Protein AF-A0A3D1QWZ3-F1 (afdb_monomer_lite)

Sequence (139 aa):
MRRSEKARRLRDVNSEGRVVTKEKDGREKVKTFTWWRKTTEAGRFHTLTRFKTPADVRDEAILFLERDRDTSDVFLYLPNFKKTRRVESQSQSASFMGTAFSYSDIAAPHADDYTHKLLKSEPCPGDEKSRCQVVESVP

Foldseek 3Di:
DQVVLVVVQDQKDKDKDKDWDADPVGDIDIWIWIKMWGADPVRAIWMKIATCDDPCRHRWIWIWGDDDPRDIWIWIQDVVVRDIDTDDPVQQQPDDVPHPDGVVNVRDDDPVVWDKDFDDWAQDVPGNVDIDTDIDTHD

Secondary structure (DSSP, 8-state):
-HHHHHHH--SEEEEEEEEEEE-TTS-EEEEEEEEEEEE-TTS-EEEEEEEEESTTSTT-EEEEEE-TTS-EEEEEEEGGGTEEEEE-GGGTTSBSTTSS-BHHHHS---TTSSEEEEEEEEEETTEEEEEEEEEEEE-

Structure (mmCIF, N/CA/C/O backbone):
data_AF-A0A3D1QWZ3-F1
#
_entry.id   AF-A0A3D1QWZ3-F1
#
loop_
_atom_site.group_PDB
_atom_site.id
_atom_site.type_symbol
_atom_site.label_atom_id
_atom_site.label_alt_id
_atom_site.label_comp_id
_atom_site.label_asym_id
_atom_site.label_entity_id
_atom_site.label_seq_id
_atom_site.pdbx_PDB_ins_code
_atom_site.Cartn_x
_atom_site.Cartn_y
_atom_site.Cartn_z
_atom_site.occupancy
_atom_site.B_iso_or_equiv
_atom_site.auth_seq_id
_atom_site.auth_comp_id
_atom_site.auth_asym_id
_atom_site.auth_atom_id
_atom_site.pdbx_PDB_model_num
ATOM 1 N N . MET A 1 1 ? 10.996 -1.718 -16.078 1.00 82.88 1 MET A N 1
ATOM 2 C CA . MET A 1 1 ? 9.987 -2.030 -15.041 1.00 82.88 1 MET A CA 1
ATOM 3 C C . MET A 1 1 ? 10.138 -3.441 -14.466 1.00 82.88 1 MET A C 1
ATOM 5 O O . MET A 1 1 ? 10.474 -3.540 -13.293 1.00 82.88 1 MET A O 1
ATOM 9 N N . ARG A 1 2 ? 10.087 -4.520 -15.265 1.00 86.19 2 ARG A N 1
ATOM 10 C CA . ARG A 1 2 ? 10.240 -5.925 -14.795 1.00 86.19 2 ARG A CA 1
ATOM 11 C C . ARG A 1 2 ? 11.423 -6.217 -13.853 1.00 86.19 2 ARG A C 1
ATOM 13 O O . ARG A 1 2 ? 11.273 -6.925 -12.863 1.00 86.19 2 ARG A O 1
ATOM 20 N N . ARG A 1 3 ? 12.613 -5.654 -14.117 1.00 86.00 3 ARG A N 1
ATOM 21 C CA . ARG A 1 3 ? 13.791 -5.820 -13.233 1.00 86.00 3 ARG A CA 1
ATOM 22 C C . ARG A 1 3 ? 13.542 -5.273 -11.820 1.00 86.00 3 ARG A C 1
ATOM 24 O O . ARG A 1 3 ? 13.964 -5.896 -10.852 1.00 86.00 3 ARG A O 1
ATOM 31 N N . SER A 1 4 ? 12.878 -4.122 -11.716 1.00 84.00 4 SER A N 1
ATOM 32 C CA . SER A 1 4 ? 12.543 -3.495 -10.432 1.00 84.00 4 SER A CA 1
ATOM 33 C C . SER A 1 4 ? 11.494 -4.313 -9.681 1.00 84.00 4 SER A C 1
ATOM 35 O O . SER A 1 4 ? 11.654 -4.556 -8.489 1.00 84.00 4 SER A O 1
ATOM 37 N N . GLU A 1 5 ? 10.483 -4.822 -10.389 1.00 83.56 5 GLU A N 1
ATOM 38 C CA . GLU A 1 5 ? 9.483 -5.718 -9.804 1.00 83.56 5 GLU A CA 1
ATOM 39 C C . GLU A 1 5 ? 10.132 -6.986 -9.235 1.00 83.56 5 GLU A C 1
ATOM 41 O O . GLU A 1 5 ? 9.924 -7.316 -8.070 1.00 83.56 5 GLU A O 1
ATOM 46 N N . LYS A 1 6 ? 11.003 -7.653 -10.006 1.00 83.62 6 LYS A N 1
ATOM 47 C CA . LYS A 1 6 ? 11.711 -8.856 -9.543 1.00 83.62 6 LYS A CA 1
ATOM 48 C C . LYS A 1 6 ? 12.541 -8.594 -8.283 1.00 83.62 6 LYS A C 1
ATOM 50 O O . LYS A 1 6 ? 12.574 -9.442 -7.400 1.00 83.62 6 LYS A O 1
ATOM 55 N N . ALA A 1 7 ? 13.172 -7.423 -8.172 1.00 83.69 7 ALA A N 1
ATOM 56 C CA . ALA A 1 7 ? 13.931 -7.038 -6.981 1.00 83.69 7 ALA A CA 1
ATOM 57 C C . ALA A 1 7 ? 13.045 -6.805 -5.740 1.00 83.69 7 ALA A C 1
ATOM 59 O O . ALA A 1 7 ? 13.530 -6.915 -4.618 1.00 83.69 7 ALA A O 1
ATOM 60 N N . ARG A 1 8 ? 11.753 -6.504 -5.927 1.00 76.44 8 ARG A N 1
ATOM 61 C CA . ARG A 1 8 ? 10.766 -6.314 -4.850 1.00 76.44 8 ARG A CA 1
ATOM 62 C C . ARG A 1 8 ? 10.063 -7.606 -4.420 1.00 76.44 8 ARG A C 1
ATOM 64 O O . ARG A 1 8 ? 9.347 -7.583 -3.421 1.00 76.44 8 ARG A O 1
ATOM 71 N N . ARG A 1 9 ? 10.258 -8.725 -5.131 1.00 81.00 9 ARG A N 1
ATOM 72 C CA . ARG A 1 9 ? 9.664 -10.033 -4.792 1.00 81.00 9 ARG A CA 1
ATOM 73 C C . ARG A 1 9 ? 10.378 -10.674 -3.601 1.00 81.00 9 ARG A C 1
ATOM 75 O O . ARG A 1 9 ? 11.163 -11.608 -3.744 1.00 81.00 9 ARG A O 1
ATOM 82 N N . LEU A 1 10 ? 10.093 -10.155 -2.413 1.00 87.19 10 LEU A N 1
ATOM 83 C CA . LEU A 1 10 ? 10.459 -10.769 -1.141 1.00 87.19 10 LEU A CA 1
ATOM 84 C C . LEU A 1 10 ? 9.390 -11.790 -0.744 1.00 87.19 10 LEU A C 1
ATOM 86 O O . LEU A 1 10 ? 8.203 -11.566 -0.978 1.00 87.19 10 LEU A O 1
ATOM 90 N N . ARG A 1 11 ? 9.804 -12.911 -0.144 1.00 88.75 11 ARG A N 1
ATOM 91 C CA . ARG A 1 11 ? 8.885 -13.992 0.251 1.00 88.75 11 ARG A CA 1
ATOM 92 C C . ARG A 1 11 ? 7.813 -13.490 1.219 1.00 88.75 11 ARG A C 1
ATOM 94 O O . ARG A 1 11 ? 6.627 -13.653 0.951 1.00 88.75 11 ARG A O 1
ATOM 101 N N . ASP A 1 12 ? 8.253 -12.850 2.296 1.00 92.25 12 ASP A N 1
ATOM 102 C CA . ASP A 1 12 ? 7.402 -12.276 3.327 1.00 92.25 12 ASP A CA 1
ATOM 103 C C . ASP A 1 12 ? 7.959 -10.904 3.729 1.00 92.25 12 ASP A C 1
ATOM 105 O O . ASP A 1 12 ? 9.174 -10.717 3.836 1.00 92.25 12 ASP A O 1
ATOM 109 N N . VAL A 1 13 ? 7.071 -9.938 3.945 1.00 92.50 13 VAL A N 1
ATOM 110 C CA . VAL A 1 13 ? 7.392 -8.585 4.411 1.00 92.50 13 VAL A CA 1
ATOM 111 C C . VAL A 1 13 ? 6.451 -8.237 5.552 1.00 92.50 13 VAL A C 1
ATOM 113 O O . VAL A 1 13 ? 5.245 -8.448 5.459 1.00 92.50 13 VAL A O 1
ATOM 116 N N . ASN A 1 14 ? 7.001 -7.671 6.620 1.00 95.00 14 ASN A N 1
ATOM 117 C CA . ASN A 1 14 ? 6.245 -7.060 7.706 1.00 95.00 14 ASN A CA 1
ATOM 118 C C . ASN A 1 14 ? 6.726 -5.618 7.861 1.00 95.00 14 ASN A C 1
ATOM 120 O O . ASN A 1 14 ? 7.930 -5.357 7.794 1.00 95.00 14 ASN A O 1
ATOM 124 N N . SER A 1 15 ? 5.815 -4.670 8.046 1.00 92.81 15 SER A N 1
ATOM 125 C CA . SER A 1 15 ? 6.200 -3.303 8.404 1.00 92.81 15 SER A CA 1
ATOM 126 C C . SER A 1 15 ? 5.117 -2.580 9.185 1.00 92.81 15 SER A C 1
ATOM 128 O O . SER A 1 15 ? 3.942 -2.946 9.186 1.00 92.81 15 SER A O 1
ATOM 130 N N . GLU A 1 16 ? 5.532 -1.501 9.828 1.00 95.31 16 GLU A N 1
ATOM 131 C CA . GLU A 1 16 ? 4.635 -0.564 10.480 1.00 95.31 16 GLU A CA 1
ATOM 132 C C . GLU A 1 16 ? 4.550 0.713 9.651 1.00 95.31 16 GLU A C 1
ATOM 134 O O . GLU A 1 16 ? 5.550 1.196 9.119 1.00 95.31 16 GLU A O 1
ATOM 139 N N . GLY A 1 17 ? 3.337 1.236 9.520 1.00 92.69 17 GLY A N 1
ATOM 140 C CA . GLY A 1 17 ? 3.037 2.418 8.735 1.00 92.69 17 GLY A CA 1
ATOM 141 C C . GLY A 1 17 ? 2.285 3.455 9.554 1.00 92.69 17 GLY A C 1
ATOM 142 O O . GLY A 1 17 ? 1.530 3.142 10.479 1.00 92.69 17 GLY A O 1
ATOM 143 N N . ARG A 1 18 ? 2.482 4.718 9.179 1.00 93.75 18 ARG A N 1
ATOM 144 C CA . ARG A 1 18 ? 1.733 5.862 9.692 1.00 93.75 18 ARG A CA 1
ATOM 145 C C . ARG A 1 18 ? 1.295 6.711 8.513 1.00 93.75 18 ARG A C 1
ATOM 147 O O . ARG A 1 18 ? 2.137 7.162 7.743 1.00 93.75 18 ARG A O 1
ATOM 154 N N . VAL A 1 19 ? -0.007 6.949 8.398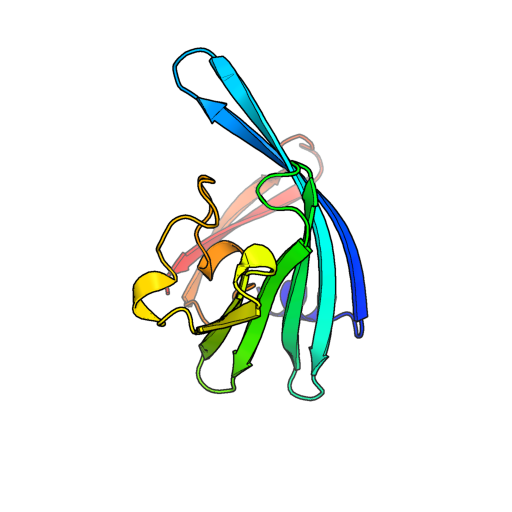 1.00 91.56 19 VAL A N 1
ATOM 155 C CA . VAL A 1 19 ? -0.576 7.871 7.412 1.00 91.56 19 VAL A CA 1
ATOM 156 C C . VAL A 1 19 ? -1.144 9.090 8.125 1.00 91.56 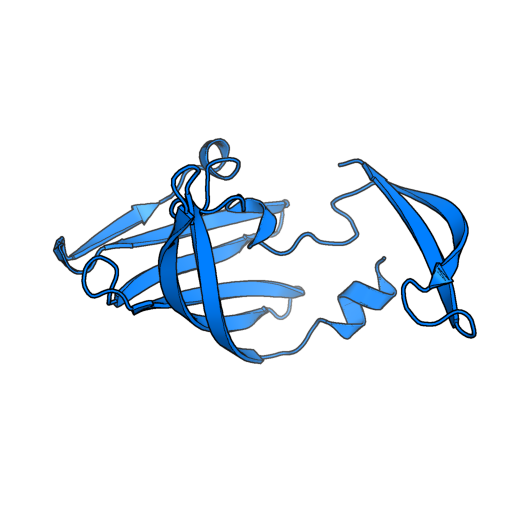19 VAL A C 1
ATOM 158 O O . VAL A 1 19 ? -1.814 8.969 9.153 1.00 91.56 19 VAL A O 1
ATOM 161 N N . VAL A 1 20 ? -0.840 10.268 7.586 1.00 92.81 20 VAL A N 1
ATOM 162 C CA . VAL A 1 20 ? -1.352 11.554 8.061 1.00 92.81 20 VAL A CA 1
ATOM 163 C C . VAL A 1 20 ? -2.150 12.180 6.934 1.00 92.81 20 VAL A C 1
ATOM 165 O O . VAL A 1 20 ? -1.621 12.409 5.849 1.00 92.81 20 VAL A O 1
ATOM 168 N N . THR A 1 21 ? -3.422 12.452 7.191 1.00 91.06 21 THR A N 1
ATOM 169 C CA . THR A 1 21 ? -4.286 13.210 6.283 1.00 91.06 21 THR A CA 1
ATOM 170 C C . THR A 1 21 ? -4.554 14.576 6.888 1.00 91.06 21 THR A C 1
ATOM 172 O O . THR A 1 21 ? -5.001 14.655 8.034 1.00 91.06 21 THR A O 1
ATOM 175 N N . LYS A 1 22 ? -4.293 15.631 6.116 1.00 91.94 22 LYS A N 1
ATOM 176 C CA . LYS A 1 22 ? -4.516 17.021 6.513 1.00 91.94 22 LYS A CA 1
ATOM 177 C C . LYS A 1 22 ? -5.732 17.584 5.785 1.00 91.94 22 LYS A C 1
ATOM 179 O O . LYS A 1 22 ? -5.816 17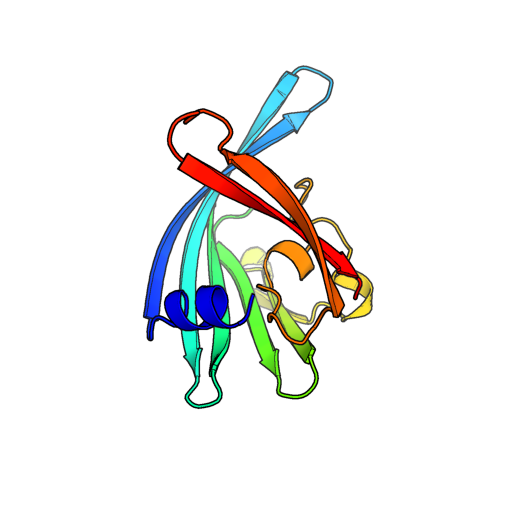.497 4.562 1.00 91.94 22 LYS A O 1
ATOM 184 N N . GLU A 1 23 ? -6.673 18.134 6.539 1.00 85.94 23 GLU A N 1
ATOM 185 C CA . GLU A 1 23 ? -7.865 18.789 6.003 1.00 85.94 23 GLU A CA 1
ATOM 186 C C . GLU A 1 23 ? -7.582 20.259 5.647 1.00 85.94 23 GLU A C 1
ATOM 188 O O . GLU A 1 23 ? -6.551 20.826 6.017 1.00 85.94 23 GLU A O 1
ATOM 193 N N . LYS A 1 24 ? -8.500 20.893 4.901 1.00 87.25 24 LYS A N 1
ATOM 194 C CA . LYS A 1 24 ? -8.345 22.283 4.425 1.00 87.25 24 LYS A CA 1
ATOM 195 C C . LYS A 1 24 ? -8.212 23.302 5.560 1.00 87.25 24 LYS A C 1
ATOM 197 O O . LYS A 1 24 ? -7.565 24.325 5.380 1.00 87.25 24 LYS A O 1
ATOM 202 N N . ASP A 1 25 ? -8.817 23.018 6.707 1.00 90.38 25 ASP A N 1
ATOM 203 C CA . ASP A 1 25 ? -8.759 23.845 7.916 1.00 90.38 25 ASP A CA 1
ATOM 204 C C . ASP A 1 25 ? -7.488 23.607 8.756 1.00 90.38 25 ASP A C 1
ATOM 206 O O . ASP A 1 25 ? -7.314 24.212 9.810 1.00 90.38 25 ASP A O 1
ATOM 210 N N . GLY A 1 26 ? -6.592 22.729 8.295 1.00 89.50 26 GLY A N 1
ATOM 211 C CA . GLY A 1 26 ? -5.342 22.403 8.965 1.00 89.50 26 GLY A CA 1
ATOM 212 C C . GLY A 1 26 ? -5.434 21.266 9.980 1.00 89.50 26 GLY A C 1
ATOM 213 O O . GLY A 1 26 ? -4.387 20.867 10.489 1.00 89.50 26 GLY A O 1
ATOM 214 N N . ARG A 1 27 ? -6.622 20.704 10.252 1.00 90.75 27 ARG A N 1
ATOM 215 C CA . ARG A 1 27 ? -6.747 19.540 11.142 1.00 90.75 27 ARG A CA 1
ATOM 216 C C . ARG A 1 27 ? -6.050 18.322 10.551 1.00 90.75 27 ARG A C 1
ATOM 218 O O . ARG A 1 27 ? -6.158 18.037 9.358 1.00 90.75 27 ARG A O 1
ATOM 225 N N . GLU A 1 28 ? -5.381 17.570 11.416 1.00 92.38 28 GLU A N 1
ATOM 226 C CA . GLU A 1 28 ? -4.697 16.336 11.050 1.00 92.38 28 GLU A CA 1
ATOM 227 C C . GLU A 1 28 ? -5.408 15.124 11.642 1.00 92.38 28 GLU A C 1
ATOM 229 O O . GLU A 1 28 ? -5.795 15.100 12.811 1.00 92.38 28 GLU A O 1
ATOM 234 N N . LYS A 1 29 ? -5.549 14.087 10.821 1.00 90.75 29 LYS A N 1
ATOM 235 C CA . LYS A 1 29 ? -5.951 12.751 11.256 1.00 90.75 29 LYS A CA 1
ATOM 236 C C . LYS A 1 29 ? -4.786 11.810 11.019 1.00 90.75 29 LYS A C 1
ATOM 238 O O . LYS A 1 29 ? -4.261 11.727 9.908 1.00 90.75 29 LYS A O 1
ATOM 243 N N . VAL A 1 30 ? -4.393 11.101 12.069 1.00 93.06 30 VAL A N 1
ATOM 244 C CA . VAL A 1 30 ? -3.267 10.168 12.041 1.00 93.06 30 VAL A CA 1
ATOM 245 C C . VAL A 1 30 ? -3.799 8.759 12.226 1.00 93.06 30 VAL A C 1
ATOM 247 O O . VAL A 1 30 ? -4.454 8.481 13.228 1.00 93.06 30 VAL A O 1
ATOM 250 N N . LYS A 1 31 ? -3.482 7.868 11.285 1.00 93.62 31 LYS A N 1
ATOM 251 C CA . LYS A 1 31 ? -3.747 6.432 11.409 1.00 93.62 31 LYS A CA 1
ATOM 252 C C . LYS A 1 31 ? -2.431 5.671 11.425 1.00 93.62 31 LYS A C 1
ATOM 254 O O . LYS A 1 31 ? -1.542 5.953 10.621 1.00 93.62 31 LYS A O 1
ATOM 259 N N . THR A 1 32 ? -2.308 4.703 12.325 1.00 95.81 32 THR A N 1
ATOM 260 C CA . THR A 1 32 ? -1.172 3.770 12.342 1.00 95.81 32 THR A CA 1
ATOM 261 C C . THR A 1 32 ? -1.657 2.366 12.051 1.00 95.81 32 THR A C 1
ATOM 263 O O . THR A 1 32 ? -2.770 1.991 12.425 1.00 95.81 32 THR A O 1
ATOM 266 N N . PHE A 1 33 ? -0.834 1.589 11.362 1.00 95.06 33 PHE A N 1
ATOM 267 C CA . PHE A 1 33 ? -1.177 0.238 10.952 1.00 95.06 33 PHE A CA 1
ATOM 268 C C . PHE A 1 33 ? 0.066 -0.640 10.889 1.00 95.06 33 PHE A C 1
ATOM 270 O O . PHE A 1 33 ? 1.190 -0.156 10.755 1.00 95.06 33 PHE A O 1
ATOM 277 N N . THR A 1 34 ? -0.151 -1.944 10.967 1.00 96.00 34 THR A N 1
ATOM 278 C CA . THR A 1 34 ? 0.838 -2.935 10.549 1.00 96.00 34 THR A CA 1
ATOM 279 C 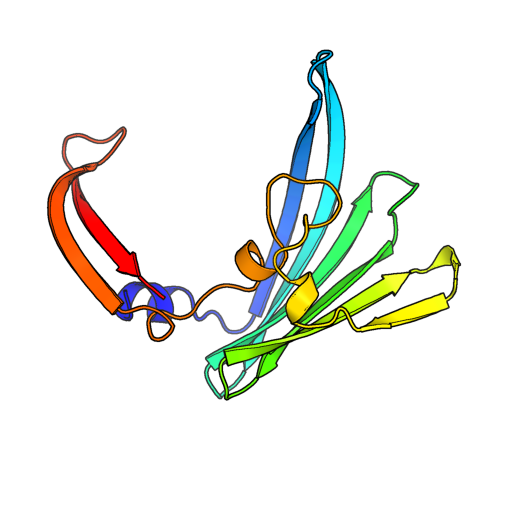C . THR A 1 34 ? 0.349 -3.561 9.261 1.00 96.00 34 THR A C 1
ATOM 281 O O . THR A 1 34 ? -0.847 -3.824 9.117 1.00 96.00 34 THR A O 1
ATOM 284 N N . TRP A 1 35 ? 1.267 -3.781 8.330 1.00 92.56 35 TRP A N 1
ATOM 285 C CA . TRP A 1 35 ? 0.987 -4.543 7.126 1.00 92.56 35 TRP A CA 1
ATOM 286 C C . TRP A 1 35 ? 1.886 -5.777 7.047 1.00 92.56 35 TRP A C 1
ATOM 288 O O . TRP A 1 35 ? 3.046 -5.770 7.464 1.00 92.56 35 TRP A O 1
ATOM 298 N N . TRP A 1 36 ? 1.329 -6.846 6.504 1.00 95.00 36 TRP A N 1
ATOM 299 C CA . TRP A 1 36 ? 2.037 -8.065 6.167 1.00 95.00 36 TRP A CA 1
ATOM 300 C C . TRP A 1 36 ? 1.799 -8.340 4.700 1.00 95.00 36 TRP A C 1
ATOM 302 O O . TRP A 1 36 ? 0.658 -8.298 4.245 1.00 95.00 36 TRP A O 1
ATOM 312 N N . ARG A 1 37 ? 2.858 -8.650 3.967 1.00 93.00 37 ARG A N 1
ATOM 313 C CA . ARG A 1 37 ? 2.770 -9.089 2.583 1.00 93.00 37 ARG A CA 1
ATOM 314 C C . ARG A 1 37 ? 3.437 -10.438 2.441 1.00 93.00 37 ARG A C 1
ATOM 316 O O . ARG A 1 37 ? 4.561 -10.617 2.895 1.00 93.00 37 ARG A O 1
ATOM 323 N N . LYS A 1 38 ? 2.753 -11.352 1.768 1.00 93.19 38 LYS A N 1
ATOM 324 C CA . LYS A 1 38 ? 3.284 -12.642 1.349 1.00 93.19 38 LYS A CA 1
ATOM 325 C C . LYS A 1 38 ? 3.244 -12.723 -0.167 1.00 93.19 38 LYS A C 1
ATOM 327 O O . LYS A 1 38 ? 2.216 -12.412 -0.766 1.00 93.19 38 LYS A O 1
ATOM 332 N N . THR A 1 39 ? 4.341 -13.160 -0.769 1.00 91.31 39 THR A N 1
ATOM 333 C CA . THR A 1 39 ? 4.411 -13.435 -2.207 1.00 91.31 39 THR A CA 1
ATOM 334 C C . THR A 1 39 ? 4.132 -14.918 -2.444 1.00 91.31 39 THR A C 1
ATOM 336 O O . THR A 1 39 ? 4.742 -15.776 -1.802 1.00 91.31 39 THR A O 1
ATOM 339 N N . THR A 1 40 ? 3.189 -15.239 -3.329 1.00 89.25 40 THR A N 1
ATOM 340 C CA . THR A 1 40 ? 2.885 -16.625 -3.711 1.00 89.25 40 THR A CA 1
ATOM 341 C C . THR A 1 40 ? 3.971 -17.193 -4.627 1.00 89.25 40 THR A C 1
ATOM 343 O O . THR A 1 40 ? 4.793 -16.459 -5.174 1.00 89.25 40 THR A O 1
ATOM 346 N N . GLU A 1 41 ? 3.962 -18.510 -4.843 1.00 87.19 41 GLU A N 1
ATOM 347 C CA . GLU A 1 41 ? 4.855 -19.163 -5.815 1.00 87.19 41 GLU A CA 1
ATOM 348 C C . GLU A 1 41 ? 4.632 -18.644 -7.244 1.00 87.19 41 GLU A C 1
ATOM 350 O O . GLU A 1 41 ? 5.583 -18.506 -8.010 1.00 87.19 41 GLU A O 1
ATOM 355 N N . ALA A 1 42 ? 3.393 -18.259 -7.569 1.00 86.00 42 ALA A N 1
ATOM 356 C CA . ALA A 1 42 ? 3.034 -17.607 -8.827 1.00 86.00 42 ALA A CA 1
ATOM 357 C C . ALA A 1 42 ? 3.479 -16.129 -8.901 1.00 86.00 42 ALA A C 1
ATOM 359 O O . ALA A 1 42 ? 3.285 -15.473 -9.920 1.00 86.00 42 ALA A O 1
ATOM 360 N N . GLY A 1 43 ? 4.089 -15.587 -7.841 1.00 85.38 43 GLY A N 1
ATOM 361 C CA . GLY A 1 43 ? 4.575 -14.209 -7.799 1.00 85.38 43 GLY A CA 1
ATOM 362 C C . GLY A 1 43 ? 3.495 -13.160 -7.536 1.00 85.38 43 GLY A C 1
ATOM 363 O O . GLY A 1 43 ? 3.735 -11.994 -7.834 1.00 85.38 43 GLY A O 1
ATOM 364 N N . ARG A 1 44 ? 2.343 -13.565 -6.986 1.00 86.81 44 ARG A N 1
ATOM 365 C CA . ARG A 1 44 ? 1.230 -12.679 -6.602 1.00 86.81 44 ARG A CA 1
ATOM 366 C C . ARG A 1 44 ? 1.371 -12.213 -5.158 1.00 86.81 44 ARG A C 1
ATOM 368 O O . ARG A 1 44 ? 1.864 -12.968 -4.317 1.00 86.81 44 ARG A O 1
ATOM 375 N N . PHE A 1 45 ? 0.926 -11.004 -4.848 1.00 88.75 45 PHE A N 1
ATOM 376 C CA . PHE A 1 45 ? 0.999 -10.439 -3.508 1.00 88.75 45 PHE A CA 1
ATOM 377 C C . PHE A 1 45 ? -0.321 -10.589 -2.752 1.00 88.75 45 PHE A C 1
ATOM 379 O O . PHE A 1 45 ? -1.386 -10.133 -3.164 1.00 88.75 45 PHE A O 1
ATOM 386 N N . HIS A 1 46 ? -0.236 -11.192 -1.571 1.00 92.25 46 HIS A N 1
ATOM 387 C CA . HIS A 1 46 ? -1.304 -11.177 -0.581 1.00 92.25 46 HIS A CA 1
ATOM 388 C C . HIS A 1 46 ? -0.912 -10.215 0.532 1.00 92.25 46 HIS A C 1
ATOM 390 O O . HIS A 1 46 ? 0.088 -10.444 1.214 1.00 92.25 46 HIS A O 1
ATOM 396 N N . THR 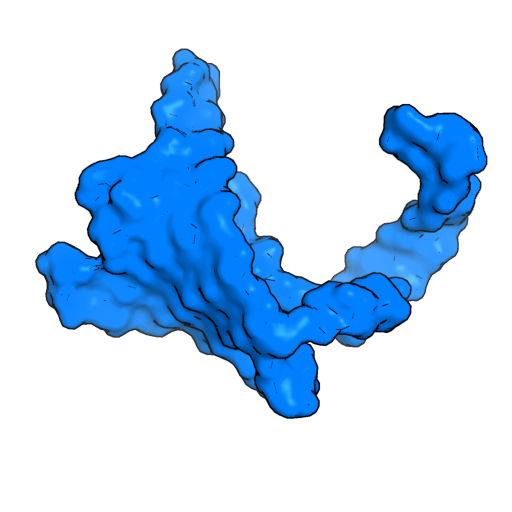A 1 47 ? -1.677 -9.139 0.710 1.00 92.06 47 THR A N 1
ATOM 397 C CA . THR A 1 47 ? -1.366 -8.088 1.686 1.00 92.06 47 THR A CA 1
ATOM 398 C C . THR A 1 47 ? -2.473 -7.980 2.724 1.00 92.06 47 THR A C 1
ATOM 400 O O . THR A 1 47 ? -3.620 -7.719 2.377 1.00 92.06 47 THR A O 1
ATOM 403 N N . LEU A 1 48 ? -2.131 -8.148 3.999 1.00 94.62 48 LEU A N 1
ATOM 404 C CA . LEU A 1 48 ? -3.011 -7.891 5.132 1.00 94.62 48 LEU A CA 1
ATOM 405 C C . LEU A 1 48 ? -2.565 -6.610 5.829 1.00 94.62 48 LEU A C 1
ATOM 407 O O . LEU A 1 48 ? -1.437 -6.531 6.300 1.00 94.62 48 LEU A O 1
ATOM 411 N N . THR A 1 49 ? -3.463 -5.648 5.966 1.00 93.88 49 THR A N 1
ATOM 412 C CA . THR A 1 49 ? -3.255 -4.428 6.749 1.00 93.88 49 THR A CA 1
ATOM 413 C C . THR A 1 49 ? -4.184 -4.455 7.952 1.00 93.88 49 THR A C 1
ATOM 415 O O . THR A 1 49 ? -5.373 -4.696 7.780 1.00 93.88 49 THR A O 1
ATOM 418 N N . ARG A 1 50 ? -3.674 -4.185 9.157 1.00 95.69 50 ARG A N 1
ATOM 419 C CA . ARG A 1 50 ? -4.476 -4.025 10.380 1.00 95.69 50 ARG A CA 1
ATOM 420 C C . ARG A 1 50 ? -4.188 -2.679 11.023 1.00 95.69 50 ARG A C 1
ATOM 422 O O . ARG A 1 50 ? -3.032 -2.357 11.306 1.00 95.69 50 ARG A O 1
ATOM 429 N N . PHE A 1 51 ? -5.240 -1.925 11.301 1.00 94.88 51 PHE A N 1
ATOM 430 C CA . PHE A 1 51 ? -5.140 -0.617 11.932 1.00 94.88 51 PHE A CA 1
ATOM 431 C C . PHE A 1 51 ? -4.964 -0.741 13.447 1.00 94.88 51 PHE A C 1
ATOM 433 O O . PHE A 1 51 ? -5.646 -1.513 14.118 1.00 94.88 51 PHE A O 1
ATOM 440 N N . LYS A 1 52 ? -4.019 0.031 13.989 1.00 95.38 52 LYS A N 1
ATOM 441 C CA . LYS A 1 52 ? -3.708 0.112 15.424 1.00 95.38 52 LYS A CA 1
ATOM 442 C C . LYS A 1 52 ? -4.330 1.350 16.071 1.00 95.38 52 LYS A C 1
ATOM 444 O O . LYS A 1 52 ? -4.793 1.278 17.209 1.00 95.38 52 LYS A O 1
ATOM 449 N N . THR A 1 53 ? -4.325 2.482 15.366 1.00 92.88 53 THR A N 1
ATOM 450 C CA . THR A 1 53 ? -4.888 3.760 15.835 1.00 92.88 53 THR A CA 1
ATOM 451 C C . THR A 1 53 ? -5.517 4.548 14.676 1.00 92.88 53 THR A C 1
ATOM 453 O O . THR A 1 53 ? -5.067 4.368 13.537 1.00 92.88 53 THR A O 1
ATOM 456 N N . PRO A 1 54 ? -6.487 5.453 14.940 1.00 93.38 54 PRO A N 1
ATOM 457 C CA . PRO A 1 54 ? -7.124 5.739 16.234 1.00 93.38 54 PRO A CA 1
ATOM 458 C C . PRO A 1 54 ? -8.106 4.649 16.699 1.00 93.38 54 PRO A C 1
ATOM 460 O O . PRO A 1 54 ? -8.188 3.577 16.108 1.00 93.38 54 PRO A O 1
ATOM 463 N N . ALA A 1 55 ? -8.771 4.873 17.839 1.00 91.75 55 ALA A N 1
ATOM 464 C CA . ALA A 1 55 ? -9.679 3.896 18.451 1.00 91.75 55 ALA A CA 1
ATOM 465 C C . ALA A 1 55 ? -10.905 3.561 17.583 1.00 91.75 55 ALA A C 1
ATOM 467 O O . ALA A 1 55 ? -11.434 2.463 17.692 1.00 91.75 55 ALA A O 1
ATOM 468 N N . ASP A 1 56 ? -11.322 4.486 16.722 1.00 89.19 56 ASP A N 1
ATOM 469 C CA . ASP A 1 56 ? -12.439 4.353 15.784 1.00 89.19 56 ASP A CA 1
ATOM 470 C C . ASP A 1 56 ? -12.204 3.289 14.702 1.00 89.19 56 ASP A C 1
ATOM 472 O O . ASP A 1 56 ? -13.145 2.600 14.324 1.00 89.19 56 ASP A O 1
ATOM 476 N N . VAL A 1 57 ? -10.958 3.126 14.252 1.00 89.62 57 VAL A N 1
ATOM 477 C CA . VAL A 1 57 ? -10.551 2.140 13.228 1.00 89.62 57 VAL A CA 1
ATOM 478 C C . VAL A 1 57 ? -9.703 1.006 13.801 1.00 89.62 57 VAL A C 1
ATOM 480 O O . VAL A 1 57 ? -9.155 0.195 13.057 1.00 89.62 57 VAL A O 1
ATOM 483 N N . ARG A 1 58 ? -9.523 0.954 15.124 1.00 94.12 58 ARG A N 1
ATOM 484 C CA . ARG A 1 58 ? -8.685 -0.062 15.766 1.00 94.12 58 ARG A CA 1
ATOM 485 C C . ARG A 1 58 ? -9.198 -1.453 15.401 1.00 94.12 58 ARG A C 1
ATOM 487 O O . ARG A 1 58 ? -10.379 -1.746 15.546 1.00 94.12 58 ARG A O 1
ATOM 494 N N . ASP A 1 59 ? -8.280 -2.304 14.959 1.00 94.81 59 ASP A N 1
ATOM 495 C CA . ASP A 1 59 ? -8.527 -3.685 14.537 1.00 94.81 59 ASP A CA 1
ATOM 496 C C . ASP A 1 59 ? -9.384 -3.856 13.280 1.00 94.81 59 ASP A C 1
ATOM 498 O O . ASP A 1 59 ? -9.631 -4.994 12.869 1.00 94.81 59 ASP A O 1
ATOM 502 N N . GLU A 1 60 ? -9.769 -2.765 12.612 1.00 94.81 60 GLU A N 1
ATOM 503 C CA . GLU A 1 60 ? -10.178 -2.863 11.217 1.00 94.81 60 GLU A CA 1
ATOM 504 C C . GLU A 1 60 ? -9.019 -3.441 10.407 1.00 94.81 60 GLU A C 1
ATOM 506 O O . GLU A 1 60 ? -7.844 -3.103 10.616 1.00 94.81 60 GLU A O 1
ATOM 511 N N . ALA A 1 61 ? -9.348 -4.349 9.495 1.00 94.69 61 ALA A N 1
ATOM 512 C CA . ALA A 1 61 ? -8.350 -5.013 8.680 1.00 94.69 61 ALA A CA 1
ATOM 513 C C . ALA A 1 61 ? -8.771 -5.071 7.219 1.00 94.69 61 ALA A C 1
ATOM 515 O O . ALA A 1 61 ? -9.948 -5.233 6.902 1.00 94.69 61 ALA A O 1
ATOM 516 N N . ILE A 1 62 ? -7.792 -4.953 6.329 1.00 92.75 62 ILE A N 1
ATOM 517 C CA . ILE A 1 62 ? -7.987 -5.055 4.889 1.00 92.75 62 ILE A CA 1
ATOM 518 C C . ILE A 1 62 ? -7.084 -6.156 4.365 1.00 92.75 62 ILE A C 1
ATOM 520 O O . ILE A 1 62 ? -5.882 -6.142 4.618 1.00 92.75 62 ILE A O 1
ATOM 524 N N . LEU A 1 63 ? -7.667 -7.095 3.630 1.00 93.44 63 LEU A N 1
ATOM 525 C CA . LEU A 1 63 ? -6.953 -8.169 2.962 1.00 93.44 63 LEU A CA 1
ATOM 526 C C . LEU A 1 63 ? -7.070 -7.987 1.450 1.00 93.44 63 LEU A C 1
ATOM 528 O O . LEU A 1 63 ? -8.172 -8.036 0.909 1.00 93.44 63 LEU A O 1
ATOM 532 N N . PHE A 1 64 ? -5.932 -7.814 0.792 1.00 91.25 64 PHE A N 1
ATOM 533 C CA . PHE A 1 64 ? -5.782 -7.846 -0.657 1.00 91.25 64 PHE A CA 1
ATOM 534 C C . PHE A 1 64 ? -5.262 -9.221 -1.070 1.00 91.25 64 PHE A C 1
ATOM 536 O O . PHE A 1 64 ? -4.226 -9.659 -0.564 1.00 91.25 64 PHE A O 1
ATOM 543 N N . LEU A 1 65 ? -5.969 -9.886 -1.981 1.00 90.62 65 LEU A N 1
ATOM 544 C CA . LEU A 1 65 ? -5.559 -11.138 -2.610 1.00 90.62 65 LEU A CA 1
ATOM 545 C C . LEU A 1 65 ? -5.513 -10.942 -4.126 1.00 90.62 65 LEU A C 1
ATOM 547 O O . LEU A 1 65 ? -6.555 -10.947 -4.787 1.00 90.62 65 LEU A O 1
ATOM 551 N N . GLU A 1 66 ? -4.315 -10.778 -4.675 1.00 87.69 66 GLU A N 1
ATOM 552 C CA . GLU A 1 66 ? -4.115 -10.765 -6.124 1.00 87.69 66 GLU A CA 1
ATOM 553 C C . GLU A 1 66 ? -4.434 -12.130 -6.749 1.00 87.69 66 GLU A C 1
ATOM 555 O O . GLU A 1 66 ? -4.081 -13.186 -6.217 1.00 87.69 66 GLU A O 1
ATOM 560 N N . ARG A 1 67 ? -5.101 -12.107 -7.905 1.00 83.94 67 ARG A N 1
ATOM 561 C CA . ARG A 1 67 ? -5.434 -13.290 -8.709 1.00 83.94 67 ARG A CA 1
ATOM 562 C C . ARG A 1 67 ? -4.716 -13.249 -10.056 1.00 83.94 67 ARG A C 1
ATOM 564 O O . ARG A 1 67 ? -4.147 -12.240 -10.451 1.00 83.94 67 ARG A O 1
ATOM 571 N N . ASP A 1 68 ? -4.810 -14.347 -10.798 1.00 72.75 68 ASP A N 1
ATOM 572 C CA . ASP A 1 68 ? -4.044 -14.562 -12.030 1.00 72.75 68 ASP A CA 1
ATOM 573 C C . ASP A 1 68 ? -4.467 -13.715 -13.247 1.00 72.75 68 ASP A C 1
ATOM 575 O O . ASP A 1 68 ? -3.763 -13.740 -14.251 1.00 72.75 68 ASP A O 1
ATOM 579 N N . ARG A 1 69 ? -5.587 -12.980 -13.183 1.00 65.19 69 ARG A N 1
ATOM 580 C CA . ARG A 1 69 ? -6.146 -12.178 -14.297 1.00 65.19 69 ARG A CA 1
ATOM 581 C C . ARG A 1 69 ? -6.205 -10.676 -13.999 1.00 65.19 69 ARG A C 1
ATOM 583 O O . ARG A 1 69 ? -7.176 -10.023 -14.365 1.00 65.19 69 ARG A O 1
ATOM 590 N N . ASP A 1 70 ? -5.244 -10.181 -13.226 1.00 64.62 70 ASP A N 1
ATOM 591 C CA . ASP A 1 70 ? -5.129 -8.769 -12.814 1.00 64.62 70 ASP A CA 1
ATOM 592 C C . ASP A 1 70 ? -6.359 -8.255 -12.049 1.00 64.62 70 ASP A C 1
ATOM 594 O O . ASP A 1 70 ? -6.631 -7.066 -11.907 1.00 64.62 70 ASP A O 1
ATOM 598 N N . THR A 1 71 ? -7.112 -9.198 -11.487 1.00 75.00 71 THR A N 1
ATOM 599 C CA . THR A 1 71 ? -8.189 -8.934 -10.547 1.00 75.00 71 THR A CA 1
ATOM 600 C C . THR A 1 71 ? -7.666 -9.154 -9.141 1.00 75.00 71 THR A C 1
ATOM 602 O O . THR A 1 71 ? -7.072 -10.194 -8.857 1.00 75.00 71 THR A O 1
ATOM 605 N N . SER A 1 72 ? -7.966 -8.232 -8.237 1.00 80.50 72 SER A N 1
ATOM 606 C CA . SER A 1 72 ? -7.723 -8.422 -6.808 1.00 80.50 72 SER A CA 1
ATOM 607 C C . SER A 1 72 ? -9.036 -8.615 -6.065 1.00 80.50 72 SER A C 1
ATOM 609 O O . SER A 1 72 ? -9.977 -7.840 -6.252 1.00 80.50 72 SER A O 1
ATOM 611 N N . ASP A 1 73 ? -9.090 -9.616 -5.190 1.00 87.88 73 ASP A N 1
ATOM 612 C CA . ASP A 1 73 ? -10.136 -9.691 -4.178 1.00 87.88 73 ASP A CA 1
ATOM 613 C C . ASP A 1 73 ? -9.720 -8.845 -2.982 1.00 87.88 73 ASP A C 1
ATOM 615 O O . ASP A 1 73 ? -8.644 -9.032 -2.411 1.00 87.88 73 ASP A O 1
ATOM 619 N N . VAL A 1 74 ? -10.591 -7.923 -2.586 1.00 89.69 74 VAL A N 1
ATOM 620 C CA . VAL A 1 74 ? -10.349 -7.050 -1.443 1.00 89.69 74 VAL A CA 1
ATOM 621 C C . VAL A 1 74 ? -11.422 -7.310 -0.400 1.00 89.69 74 VAL A C 1
ATOM 623 O O . VAL A 1 74 ? -12.618 -7.215 -0.680 1.00 89.69 74 VAL A O 1
ATOM 626 N N . PHE A 1 75 ? -10.998 -7.636 0.815 1.00 92.00 75 PHE A N 1
ATOM 627 C CA . PHE A 1 75 ? -11.882 -7.857 1.952 1.00 92.00 75 PHE A CA 1
ATOM 628 C C . PHE A 1 75 ? -11.614 -6.815 3.027 1.00 92.00 75 PHE A C 1
ATOM 630 O O . PHE A 1 75 ? -10.469 -6.587 3.400 1.00 92.00 75 PHE A O 1
ATOM 637 N N . LEU A 1 76 ? -12.681 -6.218 3.546 1.00 91.75 76 LEU A N 1
ATOM 638 C CA . LEU A 1 76 ? -12.669 -5.322 4.693 1.00 91.75 76 LEU A CA 1
ATOM 639 C C . LEU A 1 76 ? -13.317 -6.038 5.877 1.00 91.75 76 LEU A C 1
ATOM 641 O O . LEU A 1 76 ? -14.480 -6.440 5.809 1.00 91.75 76 LEU A O 1
ATOM 645 N N . TYR A 1 77 ? -12.570 -6.183 6.962 1.00 94.88 77 TYR A N 1
ATOM 646 C CA . TYR A 1 77 ? -13.057 -6.697 8.230 1.00 94.88 77 TYR A CA 1
ATOM 647 C C . TYR A 1 77 ? -13.342 -5.544 9.190 1.00 94.88 77 TYR A C 1
ATOM 649 O O . TYR A 1 77 ? -12.472 -4.711 9.447 1.00 94.88 77 TYR A O 1
ATOM 657 N N . LEU A 1 78 ? -14.563 -5.524 9.725 1.00 93.19 78 LEU A N 1
ATOM 658 C CA . LEU A 1 78 ? -15.044 -4.528 10.676 1.00 93.19 78 LEU A CA 1
ATOM 659 C C . LEU A 1 78 ? -15.318 -5.214 12.026 1.00 93.19 78 LEU A C 1
ATOM 661 O O . LEU A 1 78 ? -16.358 -5.875 12.173 1.00 93.19 78 LEU A O 1
ATOM 665 N N . PRO A 1 79 ? -14.425 -5.072 13.024 1.00 93.38 79 PRO A N 1
ATOM 666 C CA . PRO A 1 79 ? -14.502 -5.815 14.283 1.00 93.38 79 PRO A CA 1
ATOM 667 C C . PRO A 1 79 ? -15.748 -5.460 15.098 1.00 93.38 79 PRO A C 1
ATOM 669 O O . PRO A 1 79 ? -16.382 -6.357 15.653 1.00 93.38 79 PRO A O 1
ATOM 672 N N . ASN A 1 80 ? -16.161 -4.188 15.093 1.00 90.31 80 ASN A N 1
ATOM 673 C CA . ASN A 1 80 ? -17.340 -3.703 15.825 1.00 90.31 80 ASN A CA 1
ATOM 674 C C . ASN A 1 80 ? -18.632 -4.418 15.410 1.00 90.31 80 ASN A C 1
ATOM 676 O O . ASN A 1 80 ? -19.537 -4.596 16.220 1.00 90.31 80 ASN A O 1
ATOM 680 N N . PHE A 1 81 ? -18.702 -4.864 14.156 1.00 92.25 81 PHE A N 1
ATOM 681 C CA . PHE A 1 81 ? -19.846 -5.601 13.625 1.00 92.25 81 PHE A CA 1
ATOM 682 C C . PHE A 1 81 ? -19.583 -7.103 13.502 1.00 92.25 81 PHE A C 1
ATOM 684 O O . PHE A 1 81 ? -20.502 -7.837 13.150 1.00 92.25 81 PHE A O 1
ATOM 691 N N . LYS A 1 82 ? -18.345 -7.560 13.748 1.00 92.06 82 LYS A N 1
ATOM 692 C CA . LYS A 1 82 ? -17.870 -8.921 13.444 1.00 92.06 82 LYS A CA 1
ATOM 693 C C . LYS A 1 82 ? -18.207 -9.342 12.009 1.00 92.06 82 LYS A C 1
ATOM 695 O O . LYS A 1 82 ? -18.605 -10.477 11.757 1.00 92.06 82 LYS A O 1
ATOM 700 N N . LYS A 1 83 ? -18.100 -8.400 11.067 1.00 94.12 83 LYS A N 1
ATOM 701 C CA . LYS A 1 83 ? -18.474 -8.606 9.663 1.00 94.12 83 LYS A CA 1
ATOM 702 C C . LYS A 1 83 ? -17.270 -8.455 8.753 1.00 94.12 83 LYS A C 1
ATOM 704 O O . LYS A 1 83 ? -16.480 -7.526 8.900 1.00 94.12 83 LYS A O 1
ATOM 709 N N . THR A 1 84 ? -17.213 -9.334 7.762 1.00 95.06 84 THR A N 1
ATOM 710 C CA . THR A 1 84 ? -16.320 -9.216 6.612 1.00 95.06 84 THR A CA 1
ATOM 711 C C . THR A 1 84 ? -17.150 -8.817 5.403 1.00 95.06 84 THR A C 1
ATOM 713 O O . THR A 1 84 ? -18.165 -9.447 5.108 1.00 95.06 84 THR A O 1
ATOM 716 N N . ARG A 1 85 ? -16.723 -7.772 4.699 1.00 91.44 85 ARG A N 1
ATOM 717 C CA . ARG A 1 85 ? -17.329 -7.309 3.451 1.00 91.44 85 ARG A CA 1
ATOM 718 C C . ARG A 1 85 ? -16.315 -7.436 2.319 1.00 91.44 85 ARG A C 1
ATOM 720 O O . ARG A 1 85 ? -15.160 -7.056 2.485 1.00 91.44 85 ARG A O 1
ATOM 727 N N . ARG A 1 86 ? -16.761 -7.906 1.154 1.00 89.94 86 ARG A N 1
ATOM 728 C CA . ARG A 1 86 ? -15.991 -7.808 -0.090 1.00 89.94 86 ARG A CA 1
ATOM 729 C C . ARG A 1 86 ? -16.127 -6.396 -0.671 1.00 89.94 86 ARG A C 1
ATOM 731 O O . ARG A 1 86 ? -17.231 -5.850 -0.729 1.00 89.94 86 ARG A O 1
ATOM 738 N N . VAL A 1 87 ? -15.007 -5.789 -1.048 1.00 83.50 87 VAL A N 1
ATOM 739 C CA . VAL A 1 87 ? -14.967 -4.528 -1.794 1.00 83.50 87 VAL A CA 1
ATOM 740 C C . VAL A 1 87 ? -14.969 -4.889 -3.276 1.00 83.50 87 VAL A C 1
ATOM 742 O O . VAL A 1 87 ? -14.050 -5.546 -3.763 1.00 83.50 87 VAL A O 1
ATOM 745 N N . GLU A 1 88 ? -16.040 -4.509 -3.968 1.00 78.69 88 GLU A N 1
ATOM 746 C CA . GLU A 1 88 ? -16.214 -4.777 -5.397 1.00 78.69 88 GLU A CA 1
ATOM 747 C C . GLU A 1 88 ? -15.122 -4.094 -6.225 1.00 78.69 88 GLU A C 1
ATOM 749 O O . GLU A 1 88 ? -14.667 -3.001 -5.883 1.00 78.69 88 GLU A O 1
ATOM 754 N N . SER A 1 89 ? -14.736 -4.702 -7.348 1.00 69.81 89 SER A N 1
ATOM 755 C CA . SER A 1 89 ? -13.651 -4.200 -8.203 1.00 69.81 89 SER A CA 1
ATOM 756 C C . SER A 1 89 ? -13.888 -2.764 -8.689 1.00 69.81 89 SER A C 1
ATOM 758 O O . SER A 1 89 ? -12.960 -1.965 -8.713 1.00 69.81 89 SER A O 1
ATOM 760 N N . GLN A 1 90 ? -15.141 -2.381 -8.969 1.00 63.25 90 GLN A N 1
ATOM 761 C CA . GLN A 1 90 ? -15.496 -1.002 -9.349 1.00 63.25 90 GLN A CA 1
ATOM 762 C C . GLN A 1 90 ? -15.233 0.023 -8.235 1.00 63.25 90 GLN A C 1
ATOM 764 O O . GLN A 1 90 ? -15.065 1.206 -8.507 1.00 63.25 90 GLN A O 1
ATOM 769 N N . SER A 1 91 ? -15.195 -0.419 -6.976 1.00 69.62 91 SER A N 1
ATOM 770 C CA . SER A 1 91 ? -14.886 0.428 -5.823 1.00 69.62 91 SER A CA 1
ATOM 771 C C . SER A 1 91 ? -13.386 0.503 -5.526 1.00 69.62 91 SER A C 1
ATOM 773 O O . SER A 1 91 ? -13.004 1.146 -4.553 1.00 69.62 91 SER A O 1
ATOM 775 N N . GLN A 1 92 ? -12.515 -0.122 -6.328 1.00 71.00 92 GLN A N 1
ATOM 776 C CA . GLN A 1 92 ? -11.069 -0.080 -6.078 1.00 71.00 92 GLN A CA 1
ATOM 777 C C . GLN A 1 92 ? -10.439 1.286 -6.393 1.00 71.00 92 GLN A C 1
ATOM 779 O O . GLN A 1 92 ? -9.430 1.645 -5.790 1.00 71.00 92 GLN A O 1
ATOM 784 N N . SER A 1 93 ? -11.077 2.090 -7.249 1.00 77.44 93 SER A N 1
ATOM 785 C CA . SER A 1 93 ? -10.718 3.498 -7.466 1.00 77.44 93 SER A CA 1
ATOM 786 C C . SER A 1 93 ? -11.170 4.418 -6.325 1.00 77.44 93 SER A C 1
ATOM 788 O O . SER A 1 93 ? -10.779 5.585 -6.280 1.00 77.44 93 SER A O 1
ATOM 790 N N . ALA A 1 94 ? -11.993 3.923 -5.393 1.00 78.56 94 ALA A N 1
ATOM 791 C CA . ALA A 1 94 ? -12.454 4.711 -4.262 1.00 78.56 94 ALA A CA 1
ATOM 792 C C . ALA A 1 94 ? -11.310 5.013 -3.288 1.00 78.56 94 ALA A C 1
ATOM 794 O O . ALA A 1 94 ? -10.337 4.263 -3.183 1.00 78.56 94 ALA A O 1
ATOM 795 N N . SER A 1 95 ? -11.476 6.099 -2.531 1.00 83.00 95 SER A N 1
ATOM 796 C CA . SER A 1 95 ? -10.532 6.503 -1.490 1.00 83.00 95 SER A CA 1
ATOM 797 C C . SER A 1 95 ? -10.296 5.369 -0.492 1.00 83.00 95 SER A C 1
ATOM 799 O O . SER A 1 95 ? -11.218 4.862 0.155 1.00 83.00 95 SER A O 1
ATOM 801 N N . PHE A 1 96 ? -9.028 5.017 -0.325 1.00 81.62 96 PHE A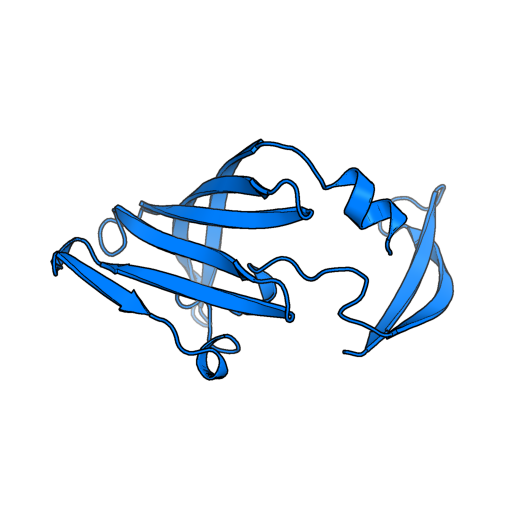 N 1
ATOM 802 C CA . PHE A 1 96 ? -8.545 4.119 0.698 1.00 81.62 96 PHE A CA 1
ATOM 803 C C . PHE A 1 96 ? -8.684 4.807 2.055 1.00 81.62 96 PHE A C 1
ATOM 805 O O . PHE A 1 96 ? -7.868 5.646 2.446 1.00 81.62 96 PHE A O 1
ATOM 812 N N . MET A 1 97 ? -9.759 4.469 2.765 1.00 77.75 97 MET A N 1
ATOM 813 C CA . MET A 1 97 ? -10.022 4.879 4.147 1.00 77.75 97 MET A CA 1
ATOM 814 C C . MET A 1 97 ? -9.909 6.390 4.404 1.00 77.75 97 MET A C 1
ATOM 816 O O . MET A 1 97 ? -9.399 6.814 5.447 1.00 77.75 97 MET A O 1
ATOM 820 N N . GLY A 1 98 ? -10.397 7.205 3.467 1.00 79.06 98 GLY A N 1
ATOM 821 C CA . GLY A 1 98 ? -10.409 8.665 3.590 1.00 79.06 98 GLY A CA 1
ATOM 822 C C . GLY A 1 98 ? -9.049 9.319 3.346 1.00 79.06 98 GLY A C 1
ATOM 823 O O . GLY A 1 98 ? -8.836 10.456 3.761 1.00 79.06 98 GLY A O 1
ATOM 824 N N . THR A 1 99 ? -8.119 8.603 2.713 1.00 85.38 99 THR A N 1
ATOM 825 C CA . THR A 1 99 ? -6.847 9.154 2.237 1.00 85.38 99 THR A CA 1
ATOM 826 C C . THR A 1 99 ? -6.947 9.569 0.766 1.00 85.38 99 THR A C 1
ATOM 828 O O . THR A 1 99 ? -7.930 9.274 0.087 1.00 85.38 99 THR A O 1
ATOM 831 N N . ALA A 1 100 ? -5.920 10.253 0.262 1.00 86.25 100 ALA A N 1
ATOM 832 C CA . ALA A 1 100 ? -5.805 10.557 -1.164 1.00 86.25 100 ALA A CA 1
ATOM 833 C C . ALA A 1 100 ? -5.434 9.329 -2.019 1.00 86.25 100 ALA A C 1
ATOM 835 O O . ALA A 1 100 ? -5.501 9.410 -3.240 1.00 86.25 100 ALA A O 1
ATOM 836 N N . PHE A 1 101 ? -5.046 8.214 -1.393 1.00 87.25 101 PHE A N 1
ATOM 837 C CA . PHE A 1 101 ? -4.769 6.962 -2.090 1.00 87.25 101 PHE A CA 1
ATOM 838 C C . PHE A 1 101 ? -6.070 6.241 -2.423 1.00 87.25 101 PHE A C 1
ATOM 840 O O . PHE A 1 101 ? -7.038 6.317 -1.668 1.00 87.25 101 PHE A O 1
ATOM 847 N N . SER A 1 102 ? -6.071 5.509 -3.525 1.00 85.56 102 SER A N 1
ATOM 848 C CA . SER A 1 102 ? -7.095 4.536 -3.898 1.00 85.56 102 SER A CA 1
ATOM 849 C C . SER A 1 102 ? -6.744 3.136 -3.378 1.00 85.56 102 SER A C 1
ATOM 851 O O . SER A 1 102 ? -5.607 2.879 -2.976 1.00 85.56 102 SER A O 1
ATOM 853 N N . TYR A 1 103 ? -7.692 2.195 -3.393 1.00 80.75 103 TYR A N 1
ATOM 854 C CA . TYR A 1 103 ? -7.365 0.792 -3.096 1.00 80.75 103 TYR A CA 1
ATOM 855 C C . TYR A 1 103 ? -6.393 0.210 -4.133 1.00 80.75 103 TYR A C 1
ATOM 857 O O . TYR A 1 103 ? -5.528 -0.582 -3.759 1.00 80.75 103 TYR A O 1
ATOM 865 N N . SER A 1 104 ? -6.485 0.626 -5.402 1.00 79.38 104 SER A N 1
ATOM 866 C CA . SER A 1 104 ? -5.542 0.227 -6.458 1.00 79.38 104 SER A CA 1
ATOM 867 C C . SER A 1 104 ? -4.105 0.679 -6.190 1.00 79.38 104 SER A C 1
ATOM 869 O O . SER A 1 104 ? -3.182 -0.087 -6.447 1.00 79.38 104 SER A O 1
ATOM 871 N N . ASP A 1 105 ? -3.897 1.857 -5.590 1.00 81.62 105 ASP A N 1
ATOM 872 C CA . ASP A 1 105 ? -2.543 2.331 -5.248 1.00 81.62 105 ASP A CA 1
ATOM 873 C C . ASP A 1 105 ? -1.863 1.429 -4.206 1.00 81.62 105 ASP A C 1
ATOM 875 O O . ASP A 1 105 ? -0.641 1.279 -4.185 1.00 81.62 105 ASP A O 1
ATOM 879 N N . ILE A 1 106 ? -2.660 0.806 -3.334 1.00 79.94 106 ILE A N 1
ATOM 880 C CA . ILE A 1 106 ? -2.176 -0.118 -2.302 1.00 79.94 106 ILE A CA 1
ATOM 881 C C . ILE A 1 106 ? -1.953 -1.526 -2.871 1.00 79.94 106 ILE A C 1
ATOM 883 O O . ILE A 1 106 ? -1.057 -2.244 -2.412 1.00 79.94 106 ILE A O 1
ATOM 887 N N . ALA A 1 107 ? -2.729 -1.904 -3.889 1.00 72.94 107 ALA A N 1
ATOM 888 C CA . ALA A 1 107 ? -2.745 -3.231 -4.497 1.00 72.94 107 ALA A CA 1
ATOM 889 C C . ALA A 1 107 ? -1.515 -3.567 -5.369 1.00 72.94 107 ALA A C 1
ATOM 891 O O . ALA A 1 107 ? -1.535 -4.587 -6.028 1.00 72.94 107 ALA A O 1
ATOM 892 N N . ALA A 1 108 ? -0.437 -2.771 -5.325 1.00 71.50 108 ALA A N 1
ATOM 893 C CA . ALA A 1 108 ? 0.871 -3.049 -5.937 1.00 71.50 108 ALA A CA 1
ATOM 894 C C . ALA A 1 108 ? 0.827 -3.523 -7.412 1.00 71.50 108 ALA A C 1
ATOM 896 O O . ALA A 1 108 ? 0.946 -4.716 -7.668 1.00 71.50 108 ALA A O 1
ATOM 897 N N . PRO A 1 109 ? 0.774 -2.600 -8.387 1.00 71.75 109 PRO A N 1
ATOM 898 C CA . PRO A 1 109 ? 0.733 -2.963 -9.804 1.00 71.75 109 PRO A CA 1
ATOM 899 C C . PRO A 1 109 ? 1.948 -3.780 -10.270 1.00 71.75 109 PRO A C 1
ATOM 901 O O . PRO A 1 109 ? 3.088 -3.520 -9.853 1.00 71.75 109 PRO A O 1
ATOM 904 N N . HIS A 1 110 ? 1.716 -4.711 -11.194 1.00 82.06 110 HIS A N 1
ATOM 905 C CA . HIS A 1 110 ? 2.761 -5.428 -11.916 1.00 82.06 110 HIS A CA 1
ATOM 906 C C . HIS A 1 110 ? 3.277 -4.610 -13.102 1.00 82.06 110 HIS A C 1
ATOM 908 O O . HIS A 1 110 ? 2.598 -3.752 -13.661 1.00 82.06 110 HIS A O 1
ATOM 914 N N . ALA A 1 111 ? 4.513 -4.886 -13.524 1.00 86.00 111 ALA A N 1
ATOM 915 C CA . ALA A 1 111 ? 5.099 -4.225 -14.687 1.00 86.00 111 ALA A CA 1
ATOM 916 C C . ALA A 1 111 ? 4.404 -4.591 -16.009 1.00 86.00 111 ALA A C 1
ATOM 918 O O . ALA A 1 111 ? 4.628 -3.913 -17.003 1.00 86.00 111 ALA A O 1
ATOM 919 N N . ASP A 1 112 ? 3.642 -5.682 -16.040 1.00 86.50 112 ASP A N 1
ATOM 920 C CA . ASP A 1 112 ? 2.926 -6.124 -17.237 1.00 86.50 112 ASP A CA 1
ATOM 921 C C . ASP A 1 112 ? 1.501 -5.546 -17.319 1.00 86.50 112 ASP A C 1
ATOM 923 O O . ASP A 1 112 ? 0.901 -5.605 -18.388 1.00 86.50 112 ASP A O 1
ATOM 927 N N . ASP A 1 113 ? 1.013 -4.894 -16.253 1.00 82.62 113 ASP A N 1
ATOM 928 C CA . ASP A 1 113 ? -0.285 -4.197 -16.227 1.00 82.62 113 ASP A CA 1
ATOM 929 C C . ASP A 1 113 ? -0.260 -2.882 -17.033 1.00 82.62 113 ASP A C 1
ATOM 931 O O . ASP A 1 113 ? -1.259 -2.174 -17.100 1.00 82.62 113 ASP A O 1
ATOM 935 N N . TYR A 1 114 ? 0.900 -2.508 -17.586 1.00 87.69 114 TYR A N 1
ATOM 936 C CA . TYR A 1 114 ? 1.115 -1.238 -18.271 1.00 87.69 114 TYR A CA 1
ATOM 937 C C . TYR A 1 114 ? 1.995 -1.411 -19.507 1.00 87.69 114 TYR A C 1
ATOM 939 O O . TYR A 1 114 ? 2.989 -2.141 -19.524 1.00 87.69 114 TYR A O 1
ATOM 947 N N . THR A 1 115 ? 1.711 -0.605 -20.523 1.00 91.56 115 THR A N 1
ATOM 948 C CA . THR A 1 115 ? 2.639 -0.332 -21.617 1.00 91.56 115 THR A CA 1
ATOM 949 C C . THR A 1 115 ? 3.585 0.796 -21.218 1.00 91.56 115 THR A C 1
ATOM 951 O O . THR A 1 115 ? 3.161 1.890 -20.844 1.00 91.56 115 THR A O 1
ATOM 954 N N . HIS A 1 116 ? 4.891 0.538 -21.314 1.00 92.94 116 HIS A N 1
ATOM 955 C CA . HIS A 1 116 ? 5.923 1.476 -20.880 1.00 92.94 116 HIS A CA 1
ATOM 956 C C . HIS A 1 116 ? 6.679 2.103 -22.047 1.00 92.94 116 HIS A C 1
ATOM 958 O O . HIS A 1 116 ? 7.169 1.401 -22.934 1.00 92.94 116 HIS A O 1
ATOM 964 N N . LYS A 1 117 ? 6.885 3.418 -21.980 1.00 95.44 117 LYS A N 1
ATOM 965 C CA . LYS A 1 117 ? 7.709 4.170 -22.927 1.00 95.44 117 LYS A CA 1
ATOM 966 C C . LYS A 1 117 ? 8.781 4.957 -22.182 1.00 95.44 117 LYS A C 1
ATOM 968 O O . LYS A 1 117 ? 8.485 5.772 -21.312 1.00 95.44 117 LYS A O 1
ATOM 973 N N . LEU A 1 118 ? 10.048 4.723 -22.525 1.00 94.75 118 LEU A N 1
ATOM 974 C CA . LEU A 1 118 ? 11.151 5.538 -22.018 1.00 94.75 118 LEU A CA 1
ATOM 975 C C . LEU A 1 118 ? 11.115 6.900 -22.717 1.00 94.75 118 LEU A C 1
ATOM 977 O O . LEU A 1 118 ? 11.226 6.965 -23.939 1.00 94.75 118 LEU A O 1
ATOM 981 N N . LEU A 1 119 ? 10.965 7.972 -21.944 1.00 95.56 119 LEU A N 1
ATOM 982 C CA . LEU A 1 119 ? 10.908 9.329 -22.480 1.00 95.56 119 LEU A CA 1
ATOM 983 C C . LEU A 1 119 ? 12.297 9.962 -22.537 1.00 95.56 119 LEU A C 1
ATOM 985 O O . LEU A 1 119 ? 12.710 10.468 -23.577 1.00 95.56 119 LEU A O 1
ATOM 989 N N . LYS A 1 120 ? 13.021 9.945 -21.414 1.00 94.81 120 LYS A N 1
ATOM 990 C CA . LYS A 1 120 ? 14.348 10.565 -21.294 1.00 94.81 120 LYS A CA 1
ATOM 991 C C . LYS A 1 120 ? 15.125 10.037 -20.091 1.00 94.81 120 LYS A C 1
ATOM 993 O O . LYS A 1 120 ? 14.572 9.375 -19.214 1.00 94.81 120 LYS A O 1
ATOM 998 N N . SER A 1 121 ? 16.412 10.373 -20.049 1.00 95.81 121 SER A N 1
ATOM 999 C CA . SER A 1 121 ? 17.274 10.212 -18.880 1.00 95.81 121 SER A CA 1
ATOM 1000 C C . SER A 1 121 ? 17.680 11.591 -18.368 1.00 95.81 121 SER A C 1
ATOM 1002 O O . SER A 1 121 ? 18.156 12.416 -19.142 1.00 95.81 121 SER A O 1
ATOM 1004 N N . GLU A 1 122 ? 17.530 11.834 -17.071 1.00 95.62 122 GLU A N 1
ATOM 1005 C CA . GLU A 1 122 ? 17.845 13.119 -16.433 1.00 95.62 122 GLU A CA 1
ATOM 1006 C C . GLU A 1 122 ? 18.526 12.908 -15.068 1.00 95.62 122 GLU A C 1
ATOM 1008 O O . GLU A 1 122 ? 18.581 11.770 -14.600 1.00 95.62 122 GLU A O 1
ATOM 1013 N N . PRO A 1 123 ? 19.149 13.931 -14.451 1.00 95.94 123 PRO A N 1
ATOM 1014 C CA . PRO A 1 123 ? 19.663 13.811 -13.086 1.00 95.94 123 PRO A CA 1
ATOM 1015 C C . PRO A 1 123 ? 18.557 13.407 -12.101 1.00 95.94 123 PRO A C 1
ATOM 1017 O O . PRO A 1 123 ? 17.413 13.839 -12.244 1.00 95.94 123 PRO A O 1
ATOM 1020 N N . CYS A 1 124 ? 18.877 12.579 -11.108 1.00 93.38 124 CYS A N 1
ATOM 1021 C CA . CYS A 1 124 ? 17.895 12.180 -10.105 1.00 93.38 124 CYS A CA 1
ATOM 1022 C C . CYS A 1 124 ? 17.512 13.358 -9.187 1.00 93.38 124 CYS A C 1
ATOM 1024 O O . CYS A 1 124 ? 18.387 14.127 -8.781 1.00 93.38 124 CYS A O 1
ATOM 1026 N N . PRO A 1 125 ? 16.231 13.495 -8.794 1.00 91.94 125 PRO A N 1
ATOM 1027 C CA . PRO A 1 125 ? 15.830 14.500 -7.814 1.00 91.94 125 PRO A CA 1
ATOM 1028 C C . PRO A 1 125 ? 16.608 14.335 -6.499 1.00 91.94 125 PRO A C 1
ATOM 1030 O O . PRO A 1 125 ? 16.555 13.277 -5.876 1.00 91.94 125 PRO A O 1
ATOM 1033 N N . GLY A 1 126 ? 17.333 15.377 -6.085 1.00 92.44 126 GLY A N 1
ATOM 1034 C CA . GLY A 1 126 ? 18.140 15.379 -4.857 1.00 92.44 126 GLY A CA 1
ATOM 1035 C C . GLY A 1 126 ? 19.529 14.732 -4.967 1.00 92.44 126 GLY A C 1
ATOM 1036 O O . GLY A 1 126 ? 20.293 14.816 -4.010 1.00 92.44 126 GLY A O 1
ATOM 1037 N N . ASP A 1 127 ? 19.885 14.138 -6.111 1.00 92.62 127 ASP A N 1
ATOM 1038 C CA . ASP A 1 127 ? 21.236 13.637 -6.390 1.00 92.62 127 ASP A CA 1
ATOM 1039 C C . ASP A 1 127 ? 21.595 13.834 -7.869 1.00 92.62 127 ASP A C 1
ATOM 1041 O O . ASP A 1 127 ? 21.304 13.005 -8.735 1.00 92.62 127 ASP A O 1
ATOM 1045 N N . GLU A 1 128 ? 22.279 14.942 -8.149 1.00 90.19 128 GLU A N 1
ATOM 1046 C CA . GLU A 1 128 ? 22.667 15.326 -9.507 1.00 90.19 128 GLU A CA 1
ATOM 1047 C C . GLU A 1 128 ? 23.723 14.403 -10.135 1.00 90.19 128 GLU A C 1
ATOM 1049 O O . GLU A 1 128 ? 23.905 14.411 -11.355 1.00 90.19 128 GLU A O 1
ATOM 1054 N N . LYS A 1 129 ? 24.425 13.597 -9.325 1.00 92.56 129 LYS A N 1
ATOM 1055 C CA . LYS A 1 129 ? 25.469 12.680 -9.811 1.00 92.56 129 LYS A CA 1
ATOM 1056 C C . LYS A 1 129 ? 24.879 11.395 -10.385 1.00 92.56 129 LYS A C 1
ATOM 1058 O O . LYS A 1 129 ? 25.519 10.744 -11.212 1.00 92.56 129 LYS A O 1
ATOM 1063 N N . SER A 1 130 ? 23.661 11.049 -9.982 1.00 93.31 130 SER A N 1
ATOM 1064 C CA . SER A 1 130 ? 22.947 9.865 -10.451 1.00 93.31 130 SER A CA 1
ATOM 1065 C C . SER A 1 130 ? 22.027 10.194 -11.629 1.00 93.31 130 SER A C 1
ATOM 1067 O O . SER A 1 130 ? 21.472 11.287 -11.733 1.00 93.31 130 SER A O 1
ATOM 1069 N N . ARG A 1 131 ? 21.844 9.232 -12.543 1.00 94.56 131 ARG A N 1
ATOM 1070 C CA . ARG A 1 131 ? 20.921 9.351 -13.684 1.00 94.56 131 ARG A CA 1
ATOM 1071 C C . ARG A 1 131 ? 19.644 8.554 -13.427 1.00 94.56 131 ARG A C 1
ATOM 1073 O O . ARG A 1 131 ? 19.702 7.351 -13.186 1.00 94.56 131 ARG A O 1
ATOM 1080 N N . CYS A 1 132 ? 18.502 9.222 -13.538 1.00 94.06 132 CYS A N 1
ATOM 1081 C CA . CYS A 1 132 ? 17.165 8.662 -13.422 1.00 94.06 132 CYS A CA 1
ATOM 1082 C C . CYS A 1 132 ? 16.496 8.563 -14.800 1.00 94.06 132 CYS A C 1
ATOM 1084 O O . CYS A 1 132 ? 16.680 9.416 -15.669 1.00 94.06 132 CYS A O 1
ATOM 1086 N N . GLN A 1 133 ? 15.715 7.500 -14.999 1.00 93.56 133 GLN A N 1
ATOM 1087 C CA . GLN A 1 133 ? 14.942 7.274 -16.220 1.00 93.56 133 GLN A CA 1
ATOM 1088 C C . GLN A 1 133 ? 13.508 7.761 -16.022 1.00 93.56 133 GLN A C 1
ATOM 1090 O O . GLN A 1 133 ? 12.826 7.312 -15.102 1.00 93.56 133 GLN A O 1
ATOM 1095 N N . VAL A 1 134 ? 13.044 8.636 -16.910 1.00 94.31 134 VAL A N 1
ATOM 1096 C CA . VAL A 1 134 ? 11.648 9.078 -16.953 1.00 94.31 134 VAL A CA 1
ATOM 1097 C C . VAL A 1 134 ? 10.884 8.136 -17.870 1.00 94.31 134 VAL A C 1
ATOM 1099 O O . VAL A 1 134 ? 11.155 8.074 -19.073 1.00 94.31 134 VAL A O 1
ATOM 1102 N N . VAL A 1 135 ? 9.952 7.384 -17.292 1.00 93.81 135 VAL A N 1
ATOM 1103 C CA . VAL A 1 135 ? 9.177 6.350 -17.984 1.00 93.81 135 VAL A CA 1
ATOM 1104 C C . VAL A 1 135 ? 7.698 6.700 -17.904 1.00 93.81 135 VAL A C 1
ATOM 1106 O O . VAL A 1 135 ? 7.147 6.843 -16.816 1.00 93.81 135 VAL A O 1
ATOM 1109 N N . GLU A 1 136 ? 7.059 6.809 -19.060 1.00 94.56 136 GLU A N 1
ATOM 1110 C CA . GLU A 1 136 ? 5.606 6.861 -19.177 1.00 94.56 136 GLU A CA 1
ATOM 1111 C C . GLU A 1 136 ? 5.045 5.442 -19.062 1.00 94.56 136 GLU A C 1
ATOM 1113 O O . GLU A 1 136 ? 5.604 4.507 -19.639 1.00 94.56 136 GLU A O 1
ATOM 1118 N N . SER A 1 137 ? 3.972 5.277 -18.288 1.00 91.81 137 SER A N 1
ATOM 1119 C CA . SER A 1 137 ? 3.293 3.994 -18.085 1.00 91.81 137 SER A CA 1
ATOM 1120 C C . SER A 1 137 ? 1.800 4.193 -18.303 1.00 91.81 137 SER A C 1
ATOM 1122 O O . SER A 1 137 ? 1.179 4.963 -17.573 1.00 91.81 137 SER A O 1
ATOM 1124 N N . VAL A 1 138 ? 1.249 3.522 -19.310 1.00 90.56 138 VAL A N 1
ATOM 1125 C CA . VAL A 1 138 ? -0.168 3.601 -19.686 1.00 90.56 138 VAL A CA 1
ATOM 1126 C C . VAL A 1 138 ? -0.801 2.231 -19.432 1.00 90.56 138 VAL A C 1
ATOM 1128 O O . VAL A 1 138 ? -0.234 1.264 -19.942 1.00 90.56 138 VAL A O 1
ATOM 1131 N N . PRO A 1 139 ? -1.883 2.127 -18.634 1.00 85.12 139 PRO A N 1
ATOM 1132 C CA . PRO A 1 139 ? -2.619 0.873 -18.454 1.00 85.12 139 PRO A CA 1
ATOM 1133 C C . PRO A 1 139 ? -3.110 0.292 -19.784 1.00 85.12 139 PRO A C 1
ATOM 1135 O O . PRO A 1 139 ? -3.531 1.097 -20.649 1.00 85.12 139 PRO A O 1
#

pLDDT: mean 88.24, std 7.31, range [63.25, 96.0]

Radius of gyration: 17.49 Å; chains: 1; bounding box: 45×43×41 Å